Protein AF-A0A955CDB0-F1 (afdb_monomer)

Radius of gyration: 12.84 Å; Cα contacts (8 Å, |Δi|>4): 147; chains: 1; bounding box: 28×26×33 Å

Solvent-accessible surface area (backbone atoms only — not comparable to full-atom values): 4721 Å² total; per-residue (Å²): 134,64,49,79,42,69,63,47,79,48,54,71,42,27,47,28,40,92,84,34,58,55,63,66,50,43,50,50,65,64,46,48,47,47,50,29,40,36,38,60,16,22,53,40,19,46,60,40,33,73,75,49,81,45,80,59,71,67,58,55,53,41,51,51,49,56,52,52,40,39,77,72,68,23,48,69,45,82,41,82,26,84,40,50,59,132

Nearest PDB structures (foldseek):
  6ez3-assembly4_D  TM=3.211E-01  e=5.263E-01  Staphylococcus haemolyticus JCSC1435
  6ez3-assembly5_E  TM=3.202E-01  e=4.939E-01  Staphylococcus haemolyticus JCSC1435
  6ez3-assembly2_B  TM=3.202E-01  e=5.608E-01  Staphylococcus haemolyticus JCSC1435
  6ez3-assembly1_A  TM=2.920E-01  e=7.232E-01  Staphylococcus haemolyticus JCSC1435
  6ez3-assembly6_F  TM=3.060E-01  e=2.271E+00  Staphylococcus haemolyticus JCSC1435

pLDDT: mean 94.36, std 5.87, range [58.38, 98.56]

Foldseek 3Di:
DAAEDAEDEDEQQAQLDPPRPLVVLLVNLVRHAYQEYEYAERNHQVVSCVVPNDHDP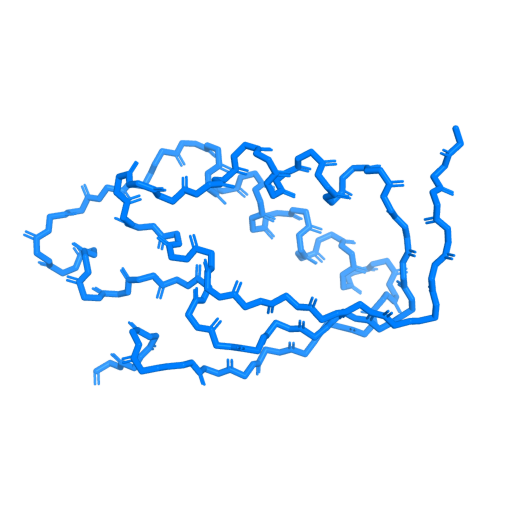SNVSNVVSLVVNVVVNRHYHYDYHPRRDD

Structure (mmCIF, N/CA/C/O backbone):
data_AF-A0A955CDB0-F1
#
_entry.id   AF-A0A955CDB0-F1
#
loop_
_atom_site.group_PDB
_atom_site.id
_atom_site.type_symbol
_atom_site.label_atom_id
_atom_site.label_alt_id
_atom_site.label_comp_id
_atom_site.label_asym_id
_atom_site.label_entity_id
_atom_site.label_seq_id
_atom_site.pdbx_PDB_ins_code
_atom_site.Cartn_x
_atom_site.Cartn_y
_atom_site.Cartn_z
_atom_site.occupancy
_atom_site.B_iso_or_equiv
_atom_site.auth_seq_id
_atom_site.auth_comp_id
_atom_site.auth_asym_id
_atom_site.auth_atom_id
_atom_site.pdbx_PDB_model_num
ATOM 1 N N . MET A 1 1 ? -2.997 15.319 14.996 1.00 78.19 1 MET A N 1
ATOM 2 C CA . MET A 1 1 ? -4.228 14.494 15.113 1.00 78.19 1 MET A CA 1
ATOM 3 C C . MET A 1 1 ? -4.509 13.875 13.745 1.00 78.19 1 MET A C 1
ATOM 5 O O . MET A 1 1 ? -4.271 14.568 12.769 1.00 78.19 1 MET A O 1
ATOM 9 N N . LYS A 1 2 ? -4.933 12.604 13.632 1.00 90.12 2 LYS A N 1
ATOM 10 C CA . LYS A 1 2 ? -5.253 12.012 12.312 1.00 90.12 2 LYS A CA 1
ATOM 11 C C . LYS A 1 2 ? -6.664 12.407 11.874 1.00 90.12 2 LYS A C 1
ATOM 13 O O . LYS A 1 2 ? -7.573 12.350 12.703 1.00 90.12 2 LYS A O 1
ATOM 18 N N . MET A 1 3 ? -6.846 12.742 10.599 1.00 96.69 3 MET A N 1
ATOM 19 C CA . MET A 1 3 ? -8.172 12.951 10.014 1.00 96.69 3 MET A CA 1
ATOM 20 C C . MET A 1 3 ? -8.948 11.633 10.028 1.00 96.69 3 MET A C 1
ATOM 22 O O . MET A 1 3 ? -8.384 10.578 9.734 1.00 96.69 3 MET A O 1
ATOM 26 N N . LYS A 1 4 ? -10.222 11.673 10.420 1.00 96.62 4 LYS A N 1
ATOM 27 C CA . LYS A 1 4 ? -11.084 10.489 10.494 1.00 96.62 4 LYS A CA 1
ATOM 28 C C . LYS A 1 4 ? -12.079 10.517 9.344 1.00 96.62 4 LYS A C 1
ATOM 30 O O . LYS A 1 4 ? -12.797 11.497 9.185 1.00 96.62 4 LYS A O 1
ATOM 35 N N . PHE A 1 5 ? -12.152 9.420 8.609 1.00 97.81 5 PHE A N 1
ATOM 36 C CA . PHE A 1 5 ? -13.127 9.204 7.550 1.00 97.81 5 PHE A CA 1
ATOM 37 C C . PHE A 1 5 ? -13.878 7.905 7.817 1.00 97.81 5 PHE A C 1
ATOM 39 O O . PHE A 1 5 ? -13.318 6.977 8.390 1.00 97.81 5 PHE A O 1
ATOM 46 N N . ARG A 1 6 ? -15.127 7.802 7.365 1.00 98.12 6 ARG A N 1
ATOM 47 C CA . ARG A 1 6 ? -15.836 6.513 7.370 1.00 98.12 6 ARG A CA 1
ATOM 48 C C . ARG A 1 6 ? -15.241 5.567 6.323 1.00 98.12 6 ARG A C 1
ATOM 50 O O . ARG A 1 6 ? -14.960 4.406 6.605 1.00 98.12 6 ARG A O 1
ATOM 57 N N . SER A 1 7 ? -15.009 6.088 5.122 1.00 98.44 7 SER A N 1
ATOM 58 C CA . SER A 1 7 ? -14.526 5.319 3.978 1.00 98.44 7 SER A CA 1
ATOM 59 C C . SER A 1 7 ? -13.562 6.149 3.136 1.00 98.44 7 SER A C 1
ATOM 61 O O . SER A 1 7 ? -13.743 7.360 3.017 1.00 98.44 7 SER A O 1
ATOM 63 N N . VAL A 1 8 ? -12.552 5.494 2.567 1.00 98.50 8 VAL A N 1
ATOM 64 C CA . VAL A 1 8 ? -11.550 6.084 1.669 1.00 98.50 8 VAL A CA 1
ATOM 65 C C . VAL A 1 8 ? -11.385 5.177 0.453 1.00 98.50 8 VAL A C 1
ATOM 67 O O . VAL A 1 8 ? -11.332 3.959 0.614 1.00 98.50 8 VAL A O 1
ATOM 70 N N . TRP A 1 9 ? -11.290 5.773 -0.734 1.00 98.31 9 TRP A N 1
ATOM 71 C CA . TRP A 1 9 ? -11.033 5.098 -2.008 1.00 98.31 9 TRP A CA 1
ATOM 72 C C . TRP A 1 9 ? -9.722 5.610 -2.594 1.00 98.31 9 TRP A C 1
ATOM 74 O O . TRP A 1 9 ? -9.459 6.811 -2.532 1.00 98.31 9 TRP A O 1
ATOM 84 N N . ILE A 1 10 ? -8.899 4.699 -3.107 1.00 97.25 10 ILE A N 1
ATOM 85 C CA . ILE A 1 10 ? -7.583 4.980 -3.690 1.00 97.25 10 ILE A CA 1
ATOM 86 C C . ILE A 1 10 ? -7.414 4.078 -4.907 1.00 97.25 10 ILE A C 1
ATOM 88 O O . ILE A 1 10 ? -7.713 2.890 -4.809 1.00 97.25 10 ILE A O 1
ATOM 92 N N . SER A 1 11 ? -6.916 4.625 -6.006 1.00 95.94 11 SER A N 1
ATOM 93 C CA . SER A 1 11 ? -6.574 3.907 -7.236 1.00 95.94 11 SER A CA 1
ATOM 94 C C . SER A 1 11 ? -5.249 4.437 -7.794 1.00 95.94 11 SER A C 1
ATOM 96 O O . SER A 1 11 ? -4.719 5.421 -7.267 1.00 95.94 11 SER A O 1
ATOM 98 N N . ASP A 1 12 ? -4.722 3.790 -8.835 1.00 95.31 12 ASP A N 1
ATOM 99 C CA . ASP A 1 12 ? -3.655 4.324 -9.700 1.00 95.31 12 ASP A CA 1
ATOM 100 C C . ASP A 1 12 ? -2.364 4.713 -8.958 1.00 95.31 12 ASP A C 1
ATOM 102 O O . ASP A 1 12 ? -1.743 5.748 -9.213 1.00 95.31 12 ASP A O 1
ATOM 106 N N . VAL A 1 13 ? -1.941 3.881 -8.006 1.00 96.00 13 VAL A N 1
ATOM 107 C CA . VAL A 1 13 ? -0.679 4.084 -7.276 1.00 96.00 13 VAL A CA 1
ATOM 108 C C . VAL A 1 13 ? 0.514 3.552 -8.073 1.00 96.00 13 VAL A C 1
ATOM 110 O O . VAL A 1 13 ? 1.598 4.132 -7.990 1.00 96.00 13 VAL A O 1
ATOM 113 N N . HIS A 1 14 ? 0.320 2.471 -8.836 1.00 96.06 14 HIS A N 1
ATOM 114 C CA . HIS A 1 14 ? 1.309 1.860 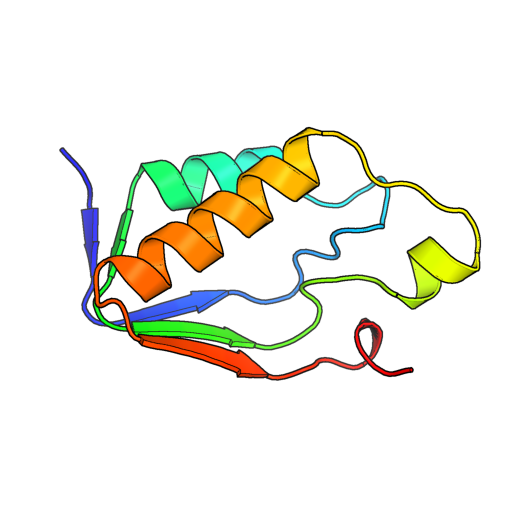-9.732 1.00 96.06 14 HIS A CA 1
ATOM 115 C C . HIS A 1 14 ? 2.630 1.449 -9.054 1.00 96.06 14 HIS A C 1
ATOM 117 O O . HIS A 1 14 ? 3.710 1.607 -9.625 1.00 96.06 14 HIS A O 1
ATOM 123 N N . LEU A 1 15 ? 2.590 0.904 -7.828 1.00 96.06 15 LEU A N 1
ATOM 124 C CA . LEU A 1 15 ? 3.790 0.389 -7.149 1.00 96.06 15 LEU A CA 1
ATOM 125 C C . LEU A 1 15 ? 4.482 -0.663 -8.026 1.00 96.06 15 LEU A C 1
ATOM 127 O O . LEU A 1 15 ? 3.903 -1.693 -8.347 1.00 96.06 15 LEU A O 1
ATOM 131 N N . GLY A 1 16 ? 5.734 -0.412 -8.387 1.00 94.19 16 GLY A N 1
ATOM 132 C CA . GLY A 1 16 ? 6.484 -1.208 -9.365 1.00 94.19 16 GLY A CA 1
ATOM 133 C C . GLY A 1 16 ? 6.957 -0.369 -10.551 1.00 94.19 16 GLY A C 1
ATOM 134 O O . GLY A 1 16 ? 7.993 -0.668 -11.142 1.00 94.19 16 GLY A O 1
ATOM 135 N N . SER A 1 17 ? 6.267 0.739 -10.829 1.00 94.50 17 SER A N 1
ATOM 136 C CA . SER A 1 17 ? 6.725 1.793 -11.734 1.00 94.50 17 SER A CA 1
ATOM 137 C C . SER A 1 17 ? 7.640 2.790 -11.018 1.00 94.50 17 SER A C 1
ATOM 139 O O . SER A 1 17 ? 7.435 3.105 -9.850 1.00 94.50 17 SER A O 1
ATOM 141 N N . ARG A 1 18 ? 8.635 3.347 -11.721 1.00 91.44 18 ARG A N 1
ATOM 142 C CA . ARG A 1 18 ? 9.541 4.382 -11.176 1.00 91.44 18 ARG A CA 1
ATOM 143 C C . ARG A 1 18 ? 8.837 5.704 -10.876 1.00 91.44 18 ARG A C 1
ATOM 145 O O . ARG A 1 18 ? 9.298 6.437 -10.006 1.00 91.44 18 ARG A O 1
ATOM 152 N N . ASP A 1 19 ? 7.731 5.967 -11.561 1.00 90.75 19 ASP A N 1
ATOM 153 C CA . ASP A 1 19 ? 6.962 7.208 -11.440 1.00 90.75 19 ASP A CA 1
ATOM 154 C C . ASP A 1 19 ? 5.876 7.127 -10.353 1.00 90.75 19 ASP A C 1
ATOM 156 O O . ASP A 1 19 ? 5.169 8.106 -10.088 1.00 90.75 19 ASP A O 1
ATOM 160 N N . ALA A 1 20 ? 5.753 5.967 -9.694 1.00 93.88 20 ALA A N 1
ATOM 161 C CA . ALA A 1 20 ? 4.776 5.733 -8.642 1.00 93.88 20 ALA A CA 1
ATOM 162 C C . ALA A 1 20 ? 4.948 6.734 -7.494 1.00 93.88 20 ALA A C 1
ATOM 164 O O . ALA A 1 20 ? 6.020 6.858 -6.892 1.00 93.88 20 ALA A O 1
ATOM 165 N N . GLN A 1 21 ? 3.853 7.398 -7.125 1.00 88.88 21 GLN A N 1
ATOM 166 C CA . GLN A 1 21 ? 3.818 8.410 -6.066 1.00 88.88 21 GLN A CA 1
ATOM 167 C C . GLN A 1 21 ? 3.762 7.767 -4.668 1.00 88.88 21 GLN A C 1
ATOM 169 O O . GLN A 1 21 ? 2.892 8.064 -3.843 1.00 88.88 21 GLN A O 1
ATOM 174 N N . SER A 1 22 ? 4.701 6.863 -4.375 1.00 92.25 22 SER A N 1
ATOM 175 C CA . SER A 1 22 ? 4.687 6.060 -3.149 1.00 92.25 22 SER A CA 1
ATOM 176 C C . SER A 1 22 ? 4.903 6.880 -1.882 1.00 92.25 22 SER A C 1
ATOM 178 O O . SER A 1 22 ? 4.366 6.529 -0.836 1.00 92.25 22 SER A O 1
ATOM 180 N N . GLU A 1 23 ? 5.699 7.950 -1.944 1.00 92.62 23 GLU A N 1
ATOM 181 C CA . GLU A 1 23 ? 5.972 8.807 -0.785 1.00 92.62 23 GLU A CA 1
ATOM 182 C C . GLU A 1 23 ? 4.750 9.663 -0.403 1.00 92.62 23 GLU A C 1
ATOM 184 O O . GLU A 1 23 ? 4.318 9.573 0.753 1.00 92.62 23 GLU A O 1
ATOM 189 N N . PRO A 1 24 ? 4.100 10.391 -1.337 1.00 93.56 24 PRO A N 1
ATOM 190 C CA . PRO A 1 24 ? 2.811 11.027 -1.070 1.00 93.56 24 PRO A CA 1
ATOM 191 C C . PRO A 1 24 ? 1.757 10.044 -0.555 1.00 93.56 24 PRO A C 1
ATOM 193 O O . PRO A 1 24 ? 1.055 10.342 0.414 1.00 93.56 24 PRO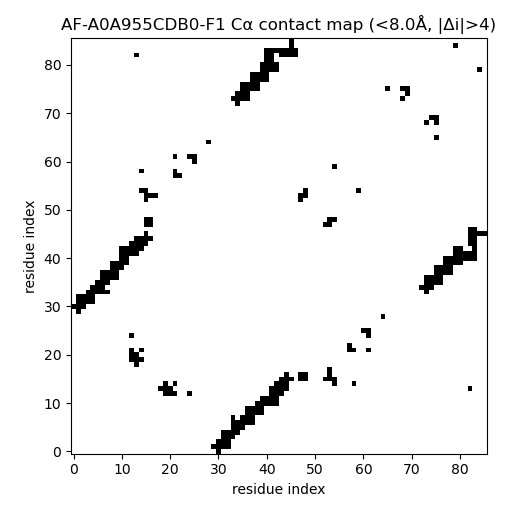 A O 1
ATOM 196 N N . PHE A 1 25 ? 1.680 8.842 -1.136 1.00 95.44 25 PHE A N 1
ATOM 197 C CA . PHE A 1 25 ? 0.733 7.822 -0.691 1.00 95.44 25 PHE A CA 1
ATOM 198 C C . PHE A 1 25 ? 1.039 7.318 0.727 1.00 95.44 25 PHE A C 1
ATOM 200 O O . PHE A 1 25 ? 0.150 7.248 1.582 1.00 95.44 25 PHE A O 1
ATOM 207 N N . HIS A 1 26 ? 2.306 7.025 1.022 1.00 95.12 26 HIS A N 1
ATOM 208 C CA . HIS A 1 26 ? 2.762 6.655 2.358 1.00 95.12 26 HIS A CA 1
ATOM 209 C C . HIS A 1 26 ? 2.407 7.741 3.384 1.00 95.12 26 HIS A C 1
ATOM 211 O O . HIS A 1 26 ? 1.863 7.431 4.449 1.00 95.12 26 HIS A O 1
ATOM 217 N N . HIS A 1 27 ? 2.674 9.010 3.058 1.00 95.19 27 HIS A N 1
ATOM 218 C CA . HIS A 1 27 ? 2.345 10.148 3.911 1.00 95.19 27 HIS A CA 1
ATOM 219 C C . HIS A 1 27 ? 0.832 10.277 4.129 1.00 95.19 27 HIS A C 1
ATOM 221 O O . HIS A 1 27 ? 0.381 10.410 5.268 1.00 95.19 27 HIS A O 1
ATOM 227 N N . PHE A 1 28 ? 0.025 10.147 3.076 1.00 95.88 28 PHE A N 1
ATOM 228 C CA . PHE A 1 28 ? -1.436 10.148 3.171 1.00 95.88 28 PHE A CA 1
ATOM 229 C C . PHE A 1 28 ? -1.955 9.053 4.118 1.00 95.88 28 PHE A C 1
ATOM 231 O O . PHE A 1 28 ? -2.779 9.304 5.005 1.00 95.88 28 PHE A O 1
ATOM 238 N N . LEU A 1 29 ? -1.408 7.838 4.021 1.00 95.62 29 LEU A N 1
ATOM 239 C CA . LEU A 1 29 ? -1.722 6.758 4.956 1.00 95.62 29 LEU A CA 1
ATOM 240 C C . LEU A 1 29 ? -1.299 7.078 6.401 1.00 95.62 29 LEU A C 1
ATOM 242 O O . LEU A 1 29 ? -1.817 6.461 7.335 1.00 95.62 29 LEU A O 1
ATOM 246 N N . ASP A 1 30 ? -0.402 8.027 6.648 1.00 95.25 30 ASP A N 1
ATOM 247 C CA . ASP A 1 30 ? -0.069 8.468 8.001 1.00 95.25 30 ASP A CA 1
ATOM 248 C C . ASP A 1 30 ? -0.988 9.562 8.536 1.00 95.25 30 ASP A C 1
ATOM 250 O O . ASP A 1 30 ? -1.250 9.574 9.744 1.00 95.25 30 ASP A O 1
ATOM 254 N N . THR A 1 31 ? -1.575 10.392 7.680 1.00 96.75 31 THR A N 1
ATOM 255 C CA . THR A 1 31 ? -2.434 11.504 8.111 1.00 96.75 31 THR A CA 1
ATOM 256 C C . THR A 1 31 ? -3.880 11.095 8.392 1.00 96.75 31 THR A C 1
ATOM 258 O O . THR A 1 31 ? -4.567 11.788 9.146 1.00 96.75 31 THR A O 1
ATOM 261 N N . ILE A 1 32 ? -4.338 9.944 7.886 1.00 96.88 32 ILE A N 1
ATOM 262 C CA . ILE A 1 32 ? -5.753 9.533 7.963 1.00 96.88 32 ILE A CA 1
ATOM 263 C C . ILE A 1 32 ? -6.014 8.307 8.857 1.00 96.88 32 ILE A C 1
ATOM 265 O O . ILE A 1 32 ? -5.126 7.504 9.149 1.00 96.88 32 ILE A O 1
ATOM 269 N N . ARG A 1 33 ? -7.264 8.104 9.278 1.00 96.25 33 ARG A N 1
ATOM 270 C CA . ARG A 1 33 ? -7.841 6.833 9.752 1.00 96.25 33 ARG A CA 1
ATOM 271 C C . ARG A 1 33 ? -9.178 6.621 9.046 1.00 96.25 33 ARG A C 1
ATOM 273 O O . ARG A 1 33 ? -9.890 7.592 8.806 1.00 96.25 33 ARG A O 1
ATOM 280 N N . CYS A 1 34 ? -9.498 5.372 8.733 1.00 97.75 34 CYS A N 1
ATOM 281 C CA . CYS A 1 34 ? -10.744 5.011 8.073 1.00 97.75 34 CYS A CA 1
ATOM 282 C C . CYS A 1 34 ? -11.227 3.635 8.524 1.00 97.75 34 CYS A C 1
ATOM 284 O O . CYS A 1 34 ? -10.390 2.771 8.804 1.00 97.75 34 CYS A O 1
ATOM 286 N N . ASP A 1 35 ? -12.546 3.450 8.569 1.00 98.12 35 ASP A N 1
ATOM 287 C CA . ASP A 1 35 ? -13.158 2.149 8.857 1.00 98.12 35 ASP A CA 1
ATOM 288 C C . ASP A 1 35 ? -13.108 1.261 7.613 1.00 98.12 35 ASP A C 1
ATOM 290 O O . ASP A 1 35 ? -12.785 0.081 7.710 1.00 98.12 35 ASP A O 1
ATOM 294 N N . ASN A 1 36 ? -13.335 1.852 6.433 1.00 98.56 36 ASN A N 1
ATOM 295 C CA . ASN A 1 36 ? -13.225 1.179 5.142 1.00 98.56 36 ASN A CA 1
ATOM 296 C C . ASN A 1 36 ? -12.140 1.827 4.270 1.00 98.56 36 ASN A C 1
ATOM 298 O O . ASN A 1 36 ? -12.129 3.045 4.085 1.00 98.56 36 ASN A O 1
ATOM 302 N N . LEU A 1 37 ? -11.246 1.013 3.716 1.00 98.44 37 LEU A N 1
ATOM 303 C CA . LEU A 1 37 ? -10.250 1.409 2.726 1.00 98.44 37 LEU A CA 1
ATOM 304 C C . LEU A 1 37 ? -10.434 0.558 1.470 1.00 98.44 37 LEU A C 1
ATOM 306 O O . LEU A 1 37 ? -10.195 -0.646 1.500 1.00 98.44 37 LEU A O 1
ATOM 310 N N . TYR A 1 38 ? -10.847 1.191 0.383 1.00 98.56 38 TYR A N 1
ATOM 311 C CA . TYR A 1 38 ? -11.016 0.562 -0.918 1.00 98.56 38 TYR A CA 1
ATOM 312 C C . TYR A 1 38 ? -9.822 0.918 -1.798 1.00 98.56 38 TYR A C 1
ATOM 314 O O . TYR A 1 38 ? -9.554 2.090 -2.052 1.00 98.56 38 TYR A O 1
ATOM 322 N N . LEU A 1 39 ? -9.104 -0.108 -2.226 1.00 97.81 39 LEU A N 1
ATOM 323 C CA . LEU A 1 39 ? -8.017 -0.052 -3.186 1.00 97.81 39 LEU A CA 1
ATOM 324 C C . LEU A 1 39 ? -8.600 -0.505 -4.528 1.00 97.81 39 LEU A C 1
ATOM 326 O O . LEU A 1 39 ? -8.892 -1.689 -4.686 1.00 97.81 39 LEU A O 1
ATOM 330 N N . VAL A 1 40 ? -8.893 0.442 -5.415 1.00 97.25 40 VAL A N 1
ATOM 331 C CA . VAL A 1 40 ? -9.753 0.253 -6.591 1.00 97.25 40 VAL A CA 1
ATOM 332 C C . VAL A 1 40 ? -8.945 0.385 -7.871 1.00 97.25 40 VAL A C 1
ATOM 334 O O . VAL A 1 40 ? -9.070 1.365 -8.595 1.00 97.25 40 VAL A O 1
ATOM 337 N N . GLY A 1 41 ? -8.128 -0.625 -8.130 1.00 95.44 41 GLY A N 1
ATOM 338 C CA . GLY A 1 41 ? -7.339 -0.741 -9.341 1.00 95.44 41 GLY A CA 1
ATOM 339 C C . GLY A 1 41 ? -5.973 -0.070 -9.284 1.00 95.44 41 GLY A C 1
ATOM 340 O O . GLY A 1 41 ? -5.765 0.937 -8.600 1.00 95.44 41 GLY A O 1
ATOM 341 N N . ASP A 1 42 ? -5.051 -0.680 -10.017 1.00 95.06 42 ASP A N 1
ATOM 342 C CA . ASP A 1 42 ? -3.721 -0.207 -10.367 1.00 95.06 42 ASP A CA 1
ATOM 343 C C . ASP A 1 42 ? -2.895 0.231 -9.156 1.00 95.06 42 ASP A C 1
ATOM 345 O O . ASP A 1 42 ? -2.261 1.288 -9.120 1.00 95.06 42 ASP A O 1
ATOM 349 N N . ILE A 1 43 ? -2.902 -0.593 -8.108 1.00 96.06 43 ILE A N 1
ATOM 350 C CA . ILE A 1 43 ? -2.066 -0.340 -6.931 1.00 96.06 43 ILE A CA 1
ATOM 351 C C . ILE A 1 43 ? -0.663 -0.894 -7.142 1.00 96.06 43 ILE A C 1
ATOM 353 O O . ILE A 1 43 ? 0.294 -0.281 -6.669 1.00 96.06 43 ILE A O 1
ATOM 357 N N . ILE A 1 44 ? -0.537 -2.039 -7.815 1.00 95.19 44 ILE A N 1
ATOM 358 C CA . ILE A 1 44 ? 0.722 -2.718 -8.112 1.00 95.19 44 ILE A CA 1
ATOM 359 C C . ILE A 1 44 ? 0.846 -2.879 -9.630 1.00 95.19 44 ILE A C 1
ATOM 361 O O . ILE A 1 44 ? 0.117 -3.633 -10.261 1.00 95.19 44 ILE A O 1
ATOM 365 N N . ASP A 1 45 ? 1.848 -2.245 -10.227 1.00 95.19 45 ASP A N 1
ATOM 366 C CA . ASP A 1 45 ? 2.097 -2.384 -11.660 1.00 95.19 45 ASP A CA 1
ATOM 367 C C . ASP A 1 45 ? 2.932 -3.645 -11.943 1.00 95.19 45 ASP A C 1
ATOM 369 O O . ASP A 1 45 ? 4.170 -3.626 -11.963 1.00 95.19 45 ASP A O 1
ATOM 373 N N . ILE A 1 46 ? 2.250 -4.776 -12.153 1.00 93.25 46 ILE A N 1
ATOM 374 C CA . ILE A 1 46 ? 2.896 -6.058 -12.468 1.00 93.25 46 ILE A CA 1
ATOM 375 C C . ILE A 1 46 ? 3.575 -5.991 -13.836 1.00 93.25 46 ILE A C 1
ATOM 377 O O . ILE A 1 46 ? 4.625 -6.608 -14.040 1.00 93.25 46 ILE A O 1
ATOM 381 N N . TRP A 1 47 ? 3.019 -5.232 -14.780 1.00 93.38 47 TRP A N 1
ATOM 382 C CA . TRP A 1 47 ? 3.605 -5.078 -16.107 1.00 93.38 47 TRP A CA 1
ATOM 383 C C . TRP A 1 47 ? 4.966 -4.381 -16.032 1.00 93.38 47 TRP A C 1
ATOM 385 O O . TRP A 1 47 ? 5.919 -4.843 -16.666 1.00 93.38 47 TRP A O 1
ATOM 395 N N . ALA A 1 48 ? 5.092 -3.318 -15.233 1.00 93.00 48 ALA A N 1
ATOM 396 C CA . ALA A 1 48 ? 6.376 -2.669 -14.969 1.00 93.00 48 ALA A CA 1
ATOM 397 C C . ALA A 1 48 ? 7.367 -3.630 -14.297 1.00 93.00 48 ALA A C 1
ATOM 399 O O . ALA A 1 48 ? 8.504 -3.757 -14.758 1.00 93.00 48 ALA A O 1
ATOM 400 N N . LEU A 1 49 ? 6.919 -4.382 -13.285 1.00 94.06 49 LEU A N 1
ATOM 401 C CA . LEU A 1 49 ? 7.757 -5.357 -12.580 1.00 94.06 49 LEU A CA 1
ATOM 402 C C . LEU A 1 49 ? 8.267 -6.485 -13.483 1.00 94.06 49 LEU A C 1
ATOM 404 O O . LEU A 1 49 ? 9.423 -6.889 -13.347 1.00 94.06 49 LEU A O 1
ATOM 408 N N . LYS A 1 50 ? 7.439 -6.971 -14.419 1.00 92.75 50 LYS A N 1
ATOM 409 C CA . LYS A 1 50 ? 7.832 -7.978 -15.421 1.00 92.75 50 LYS A CA 1
ATOM 410 C C . LYS A 1 50 ? 8.871 -7.430 -16.404 1.00 92.75 50 LYS A C 1
ATOM 412 O O . LYS A 1 50 ? 9.759 -8.172 -16.814 1.00 92.75 50 LYS A O 1
ATOM 417 N N . LYS A 1 51 ? 8.770 -6.152 -16.791 1.00 93.44 51 LYS A N 1
ATOM 418 C CA . LYS A 1 51 ? 9.723 -5.504 -17.712 1.00 93.44 51 LYS A CA 1
ATOM 419 C C . LYS A 1 51 ? 11.080 -5.267 -17.054 1.00 93.44 51 LY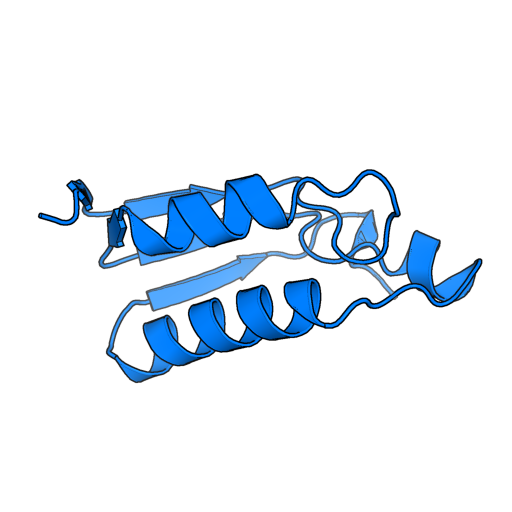S A C 1
ATOM 421 O O . LYS A 1 51 ? 12.111 -5.565 -17.649 1.00 93.44 51 LYS A O 1
ATOM 426 N N . ALA A 1 52 ? 11.083 -4.711 -15.848 1.00 93.88 52 ALA A N 1
ATOM 427 C CA . ALA A 1 52 ? 12.286 -4.494 -15.062 1.00 93.88 52 ALA A CA 1
ATOM 428 C C . ALA A 1 52 ? 11.913 -4.446 -13.584 1.00 93.88 52 ALA A C 1
ATOM 430 O O . ALA A 1 52 ? 11.213 -3.536 -13.142 1.00 93.88 52 ALA A O 1
ATOM 431 N N . PHE A 1 53 ? 12.420 -5.402 -12.808 1.00 95.44 53 PHE A N 1
ATOM 432 C CA . PHE A 1 53 ? 12.116 -5.456 -11.387 1.00 95.44 53 PHE A CA 1
ATOM 433 C C . PHE A 1 53 ? 12.617 -4.190 -10.675 1.00 95.44 53 PHE A C 1
ATOM 435 O O . PHE A 1 53 ? 13.820 -3.943 -10.571 1.00 95.44 53 PHE A O 1
ATOM 442 N N . PHE A 1 54 ? 11.679 -3.394 -10.168 1.00 95.12 54 PHE A N 1
ATOM 443 C CA . PHE A 1 54 ? 11.941 -2.191 -9.394 1.00 95.12 54 PHE A CA 1
ATOM 444 C C . PHE A 1 54 ? 11.025 -2.172 -8.172 1.00 95.12 54 PHE A C 1
ATOM 446 O O . PHE A 1 54 ? 9.828 -1.917 -8.267 1.00 95.12 54 PHE A O 1
ATOM 453 N N . TRP A 1 55 ? 11.597 -2.470 -7.007 1.00 96.69 55 TRP A N 1
ATOM 454 C CA . TRP A 1 55 ? 10.844 -2.545 -5.758 1.00 96.69 55 TRP A CA 1
ATOM 455 C C . TRP A 1 55 ? 11.649 -1.962 -4.587 1.00 96.69 55 TRP A C 1
ATOM 457 O O . TRP A 1 55 ? 12.255 -2.702 -3.804 1.00 96.69 55 TRP A O 1
ATOM 467 N N . PRO A 1 56 ? 11.732 -0.624 -4.479 1.00 95.50 56 PRO A N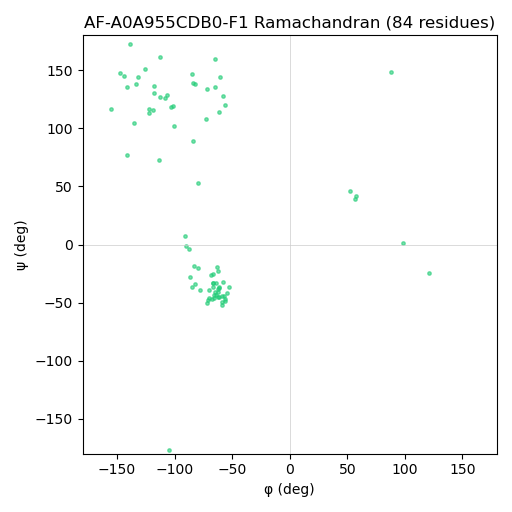 1
ATOM 468 C CA . PRO A 1 56 ? 12.432 0.036 -3.387 1.00 95.50 56 PRO A CA 1
ATOM 469 C C . PRO A 1 56 ? 11.763 -0.234 -2.032 1.00 95.50 56 PRO A C 1
ATOM 471 O O . PRO A 1 56 ? 10.578 -0.561 -1.929 1.00 95.50 56 PRO A O 1
ATOM 474 N N . LYS A 1 57 ? 12.528 -0.049 -0.952 1.00 95.00 57 LYS A N 1
ATOM 475 C CA . LYS A 1 57 ? 12.086 -0.304 0.429 1.00 95.00 57 LYS A CA 1
ATOM 476 C C . LYS A 1 57 ? 10.777 0.417 0.783 1.00 95.00 57 LYS A C 1
ATOM 478 O O . LYS A 1 57 ? 9.941 -0.154 1.481 1.00 95.00 57 LYS A O 1
ATOM 483 N N . GLN A 1 58 ? 10.576 1.626 0.270 1.00 94.00 58 GLN A N 1
ATOM 484 C CA . GLN A 1 58 ? 9.391 2.452 0.498 1.00 94.00 58 GLN A CA 1
ATOM 485 C C . GLN A 1 58 ? 8.093 1.751 0.059 1.00 94.00 58 GLN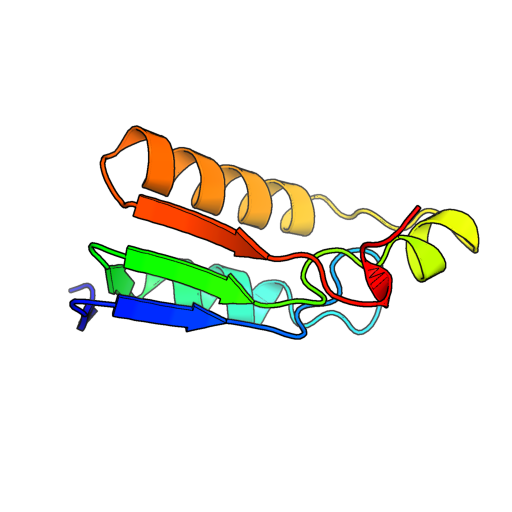 A C 1
ATOM 487 O O . GLN A 1 58 ? 7.057 1.921 0.701 1.00 94.00 58 GLN A O 1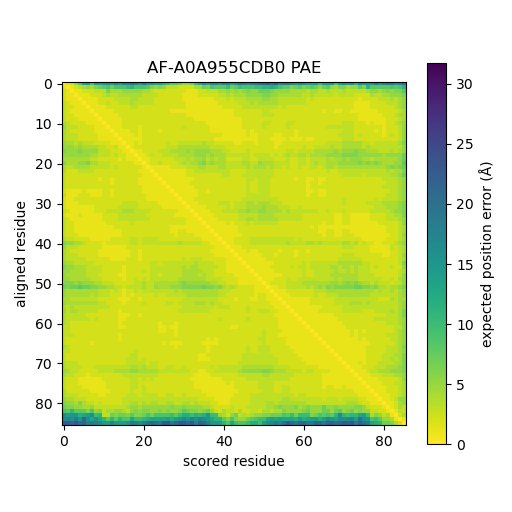
ATOM 492 N N . TYR A 1 59 ? 8.130 0.903 -0.975 1.00 96.12 59 TYR A N 1
ATOM 493 C CA . TYR A 1 59 ? 6.937 0.176 -1.427 1.00 96.12 59 TYR A CA 1
ATOM 494 C C . TYR A 1 59 ? 6.538 -0.892 -0.406 1.00 96.12 59 TYR A C 1
ATOM 496 O O . TYR A 1 59 ? 5.365 -1.020 -0.060 1.00 96.12 59 TYR A O 1
ATOM 504 N N . ASN A 1 60 ? 7.517 -1.577 0.195 1.00 95.88 60 ASN A N 1
ATOM 505 C CA . ASN A 1 60 ? 7.258 -2.483 1.317 1.00 95.88 60 ASN A CA 1
ATOM 506 C C . ASN A 1 60 ? 6.660 -1.748 2.524 1.00 95.8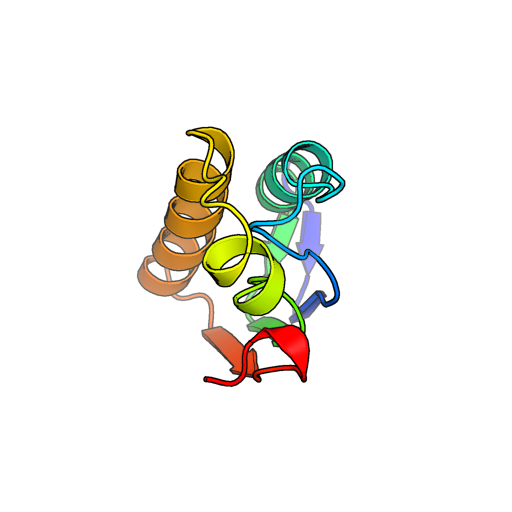8 60 ASN A C 1
ATOM 508 O O . ASN A 1 60 ? 5.799 -2.291 3.212 1.00 95.88 60 ASN A O 1
ATOM 512 N N . GLU A 1 61 ? 7.087 -0.516 2.799 1.00 95.69 61 GLU A N 1
ATOM 513 C CA . GLU A 1 61 ? 6.542 0.283 3.904 1.00 95.69 61 GLU A CA 1
ATOM 514 C C . GLU A 1 61 ? 5.063 0.625 3.682 1.00 95.69 61 GLU A C 1
ATOM 516 O O . GLU A 1 61 ? 4.256 0.493 4.610 1.00 95.69 61 GLU A O 1
ATOM 521 N N . VAL A 1 62 ? 4.682 0.968 2.448 1.00 96.44 62 VAL A N 1
ATOM 522 C CA . VAL A 1 62 ? 3.278 1.141 2.046 1.00 96.44 62 VAL A CA 1
ATOM 523 C C . VAL A 1 62 ? 2.486 -0.152 2.264 1.00 96.44 62 VAL A C 1
ATOM 525 O O . VAL A 1 62 ? 1.479 -0.138 2.979 1.00 96.44 62 VAL A O 1
ATOM 528 N N . MET A 1 63 ? 2.969 -1.286 1.745 1.00 96.25 63 MET A N 1
ATOM 529 C CA . MET A 1 63 ? 2.293 -2.583 1.895 1.00 96.25 63 MET A CA 1
ATOM 530 C C . MET A 1 63 ? 2.117 -2.969 3.368 1.00 96.25 63 MET A C 1
ATOM 532 O O . MET A 1 63 ? 1.026 -3.348 3.805 1.00 96.25 63 MET A O 1
ATOM 536 N N . HIS A 1 64 ? 3.157 -2.793 4.185 1.00 96.75 64 HIS A N 1
ATOM 537 C CA . HIS A 1 64 ? 3.083 -3.045 5.620 1.00 96.75 64 HIS A CA 1
ATOM 538 C C . HIS A 1 64 ? 2.062 -2.150 6.325 1.00 96.75 64 HIS A C 1
ATOM 540 O O . HIS A 1 64 ? 1.374 -2.622 7.234 1.00 96.75 64 HIS A O 1
ATOM 546 N N . LYS A 1 65 ? 1.919 -0.877 5.931 1.00 96.00 65 LYS A N 1
ATOM 547 C CA . LYS A 1 65 ? 0.885 0.006 6.493 1.00 96.00 65 LYS A CA 1
ATOM 548 C C . LYS A 1 65 ? -0.520 -0.458 6.134 1.00 96.00 65 LYS A C 1
ATOM 550 O O . LYS A 1 65 ? -1.374 -0.468 7.024 1.00 96.00 65 LYS A O 1
ATOM 555 N N . LEU A 1 66 ? -0.756 -0.855 4.884 1.00 96.81 66 LEU A N 1
ATOM 556 C CA . LEU A 1 66 ? -2.048 -1.388 4.441 1.00 96.81 66 LEU A CA 1
ATOM 557 C C . LEU A 1 66 ? -2.423 -2.640 5.250 1.00 96.81 66 LEU A C 1
ATOM 559 O O . LEU A 1 66 ? -3.480 -2.678 5.883 1.00 96.81 66 LEU A O 1
ATOM 563 N N . LEU A 1 67 ? -1.502 -3.601 5.370 1.00 96.94 67 LEU A N 1
ATOM 564 C CA . LEU A 1 67 ? -1.702 -4.814 6.174 1.00 96.94 67 LEU A CA 1
ATOM 565 C C . LEU A 1 67 ? -1.896 -4.507 7.665 1.00 96.94 67 LEU A C 1
ATOM 567 O O . LEU A 1 67 ? -2.744 -5.099 8.332 1.00 96.94 67 LEU A O 1
ATOM 571 N N . LYS A 1 68 ? -1.134 -3.557 8.219 1.00 96.94 68 LYS A N 1
ATOM 572 C CA . LYS A 1 68 ? -1.270 -3.131 9.620 1.00 96.94 68 LYS A CA 1
ATOM 573 C C . LYS A 1 68 ? -2.631 -2.495 9.895 1.00 96.94 68 LYS A C 1
ATOM 575 O O . LYS A 1 68 ? -3.135 -2.647 11.004 1.00 96.94 68 LYS A O 1
ATOM 580 N N . ARG A 1 69 ? -3.224 -1.787 8.930 1.00 95.75 69 ARG A N 1
ATOM 581 C CA . ARG A 1 69 ? -4.588 -1.245 9.044 1.00 95.75 69 ARG A CA 1
ATOM 582 C C . ARG A 1 69 ? -5.624 -2.358 9.078 1.00 95.75 69 ARG A C 1
ATOM 584 O O . ARG A 1 69 ? -6.444 -2.353 9.991 1.00 95.75 69 ARG A O 1
ATOM 591 N N . ALA A 1 70 ? -5.515 -3.330 8.173 1.00 96.94 70 ALA A N 1
ATOM 592 C CA . ALA A 1 70 ? -6.383 -4.506 8.165 1.00 96.94 70 ALA A CA 1
ATOM 593 C C . ALA A 1 70 ? -6.336 -5.252 9.511 1.00 96.94 70 ALA A C 1
ATOM 595 O O . ALA A 1 70 ? -7.363 -5.461 10.151 1.00 96.94 70 ALA A O 1
ATOM 596 N N . ARG A 1 71 ? -5.129 -5.530 10.029 1.00 97.38 71 ARG A N 1
ATOM 597 C CA . ARG A 1 71 ? -4.935 -6.178 11.344 1.00 97.38 71 ARG A CA 1
ATOM 598 C C . ARG A 1 71 ? -5.476 -5.370 12.528 1.00 97.38 71 ARG A C 1
ATOM 600 O O . ARG A 1 71 ? -5.725 -5.939 13.583 1.00 97.38 71 ARG A O 1
ATOM 607 N N . LYS A 1 72 ? -5.627 -4.051 12.382 1.00 95.88 72 LYS A N 1
ATOM 608 C CA . LYS A 1 72 ? -6.198 -3.158 13.404 1.00 95.88 72 LYS A CA 1
ATOM 609 C C . LYS A 1 72 ? -7.715 -2.978 13.277 1.00 95.88 72 LYS A C 1
ATOM 611 O O . LYS A 1 72 ? -8.267 -2.149 13.994 1.00 95.88 72 LYS A O 1
ATOM 616 N N . GLY A 1 73 ? -8.370 -3.727 12.389 1.00 96.38 73 GLY A N 1
ATOM 617 C CA . GLY A 1 73 ? -9.826 -3.759 12.256 1.00 96.38 73 GLY A CA 1
ATOM 618 C C . GLY A 1 73 ? -10.400 -2.881 11.145 1.00 96.38 73 GLY A C 1
ATOM 619 O O . GLY A 1 73 ? -11.614 -2.862 10.982 1.00 96.38 73 GLY A O 1
ATOM 620 N N . ALA A 1 74 ? -9.573 -2.178 10.362 1.00 97.75 74 ALA A N 1
ATOM 621 C CA . ALA A 1 74 ? -10.079 -1.503 9.167 1.00 97.75 74 ALA A CA 1
ATOM 622 C C . ALA A 1 74 ? -10.426 -2.546 8.096 1.00 97.75 74 ALA A C 1
ATOM 624 O O . ALA A 1 74 ? -9.616 -3.425 7.797 1.00 97.75 74 ALA A O 1
ATOM 625 N N . ARG A 1 75 ? -11.595 -2.430 7.468 1.00 98.31 75 ARG A N 1
ATOM 626 C CA . ARG A 1 75 ? -11.949 -3.233 6.299 1.00 98.31 75 ARG A CA 1
ATOM 627 C C . ARG A 1 75 ? -11.146 -2.727 5.103 1.00 98.31 75 ARG A C 1
ATOM 629 O O . ARG A 1 75 ? -11.419 -1.644 4.596 1.00 98.31 75 ARG A O 1
ATOM 636 N N . VAL A 1 76 ? -10.164 -3.504 4.655 1.00 98.06 76 VAL A N 1
ATOM 637 C CA . VAL A 1 76 ? -9.371 -3.201 3.454 1.00 98.06 76 VAL A CA 1
ATOM 638 C C . VAL A 1 76 ? -9.859 -4.092 2.316 1.00 98.06 76 VAL A C 1
ATOM 640 O O . VAL A 1 76 ? -9.814 -5.313 2.436 1.00 98.06 76 VAL A O 1
ATOM 643 N N . VAL A 1 77 ? -10.361 -3.489 1.241 1.00 98.06 77 VAL A N 1
ATOM 644 C CA . VAL A 1 77 ? -10.868 -4.188 0.051 1.00 98.06 77 VAL A CA 1
ATOM 645 C C . VAL A 1 77 ? -9.939 -3.882 -1.111 1.00 98.06 77 VAL A C 1
ATOM 647 O O . VAL A 1 77 ? -9.689 -2.713 -1.385 1.00 98.06 77 VAL A O 1
ATOM 650 N N . TYR A 1 78 ? -9.445 -4.922 -1.775 1.00 96.50 78 TYR A N 1
ATOM 651 C CA . TYR A 1 78 ? -8.618 -4.813 -2.971 1.00 96.50 78 TYR A CA 1
ATOM 652 C C . TYR A 1 78 ? -9.416 -5.257 -4.190 1.00 96.50 78 TYR A C 1
ATOM 654 O O . TYR A 1 78 ? -9.972 -6.355 -4.192 1.00 96.50 78 TYR A O 1
ATOM 662 N N . ILE A 1 79 ? -9.480 -4.395 -5.195 1.00 96.00 79 ILE A N 1
ATOM 663 C CA . ILE A 1 79 ? -10.081 -4.658 -6.496 1.00 96.00 79 ILE A CA 1
ATOM 664 C C . ILE A 1 79 ? -8.941 -4.491 -7.509 1.00 96.00 79 ILE A C 1
ATOM 666 O O . ILE A 1 79 ? -8.402 -3.387 -7.582 1.00 96.00 79 ILE A O 1
ATOM 670 N N . PRO A 1 80 ? -8.536 -5.555 -8.225 1.00 94.06 80 PRO A N 1
ATOM 671 C CA . PRO A 1 80 ? -7.509 -5.457 -9.259 1.00 94.06 80 PRO A CA 1
ATOM 672 C C . PRO A 1 80 ? -7.922 -4.492 -10.378 1.00 94.06 80 PRO A C 1
ATOM 674 O O . PRO A 1 80 ? -9.101 -4.414 -10.726 1.00 94.06 80 PRO A O 1
ATOM 677 N N . GLY A 1 81 ? -6.948 -3.769 -10.919 1.00 93.12 81 GLY A N 1
ATOM 678 C CA . GLY A 1 81 ? -7.030 -2.995 -12.154 1.00 93.12 81 GLY A CA 1
ATOM 679 C C . GLY A 1 81 ? -6.298 -3.714 -13.285 1.00 93.12 81 GLY A C 1
ATOM 680 O O . GLY A 1 81 ? -5.796 -4.824 -13.106 1.00 93.12 81 GLY A O 1
ATOM 681 N N . ASN A 1 82 ? -6.229 -3.098 -14.464 1.00 92.06 82 ASN A N 1
ATOM 682 C CA . ASN A 1 82 ? -5.673 -3.754 -15.648 1.00 92.06 82 ASN A CA 1
ATOM 683 C C . ASN A 1 82 ? -4.158 -3.993 -15.549 1.00 92.06 82 ASN A C 1
ATOM 685 O O . ASN A 1 82 ? -3.658 -4.925 -16.175 1.00 92.06 82 ASN A O 1
ATOM 689 N N . HIS A 1 83 ? -3.428 -3.188 -14.769 1.00 85.50 83 HIS A N 1
ATOM 690 C CA . HIS A 1 83 ? -1.990 -3.389 -14.549 1.00 85.50 83 HIS A CA 1
ATOM 691 C C . HIS A 1 83 ? -1.684 -4.476 -13.510 1.00 85.50 83 HIS A C 1
ATOM 693 O O . HIS A 1 83 ? -0.570 -5.010 -13.484 1.00 85.50 83 HIS A O 1
ATOM 699 N N . ASP A 1 84 ? -2.661 -4.805 -12.659 1.00 77.81 84 ASP A N 1
ATOM 700 C CA . ASP A 1 84 ? -2.525 -5.788 -11.581 1.00 77.81 84 ASP A CA 1
ATOM 701 C C . ASP A 1 84 ? -2.836 -7.229 -12.047 1.00 77.81 84 ASP A C 1
ATOM 703 O O . ASP A 1 84 ? -2.739 -8.170 -11.253 1.00 77.81 84 ASP A O 1
ATOM 707 N N . GLU A 1 85 ? -3.253 -7.419 -13.304 1.00 70.12 85 GLU A N 1
ATOM 708 C CA . GLU A 1 85 ? -3.598 -8.728 -13.870 1.00 70.12 85 GLU A CA 1
ATOM 709 C C . GLU A 1 85 ? -2.354 -9.485 -14.386 1.00 70.12 85 GLU A C 1
ATOM 711 O O . GL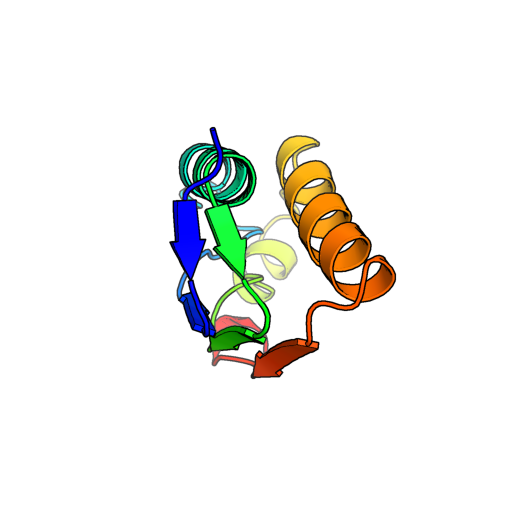U A 1 85 ? -1.423 -8.911 -14.968 1.00 70.12 85 GLU A O 1
ATOM 716 N N . PHE A 1 86 ? -2.327 -10.800 -14.125 1.00 58.38 86 PHE A N 1
ATOM 717 C CA . PHE A 1 86 ? -1.214 -11.713 -14.418 1.00 58.38 86 PHE A CA 1
ATOM 718 C C . PHE A 1 86 ? -1.218 -12.257 -15.842 1.00 58.38 86 PHE A C 1
ATOM 720 O O . PHE A 1 86 ? -2.285 -12.701 -16.310 1.00 58.38 86 PHE A O 1
#

Mean predicted aligned error: 2.89 Å

Sequence (86 aa):
MKMKFRSVWISDVHLGSRDAQSEPFHHFLDTIRCDNLYLVGDIIDIWALKKAFFWPKQYNEVMHKLLKRARKGARVVYIPGNHDEF

Secondary structure (DSSP, 8-state):
--EEEEEEEE----BTBTT--HHHHHHHHHHEEEEEEEEES-SB-HHHHHHS----HHHHHHHHHHHHHHHTT-EEEEE--GGG--